Protein AF-A0A5B7FDY0-F1 (afdb_monomer_lite)

Structure (mmCIF, N/CA/C/O backbone):
data_AF-A0A5B7FDY0-F1
#
_entry.id   AF-A0A5B7FDY0-F1
#
loop_
_atom_site.group_PDB
_atom_site.id
_atom_site.type_symbol
_atom_site.label_atom_id
_atom_site.label_alt_id
_atom_site.label_comp_id
_atom_site.label_asym_id
_atom_site.label_entity_id
_atom_site.label_seq_id
_atom_site.pdbx_PDB_ins_code
_atom_site.Cartn_x
_atom_site.Cartn_y
_atom_site.Cartn_z
_atom_site.occupancy
_atom_site.B_iso_or_equiv
_atom_site.auth_seq_id
_atom_site.auth_comp_id
_atom_site.auth_asym_id
_atom_site.auth_atom_id
_atom_site.pdbx_PDB_model_num
ATOM 1 N N . MET A 1 1 ? -15.118 -14.508 13.026 1.00 49.38 1 MET A N 1
ATOM 2 C CA . MET A 1 1 ? -13.873 -15.039 12.433 1.00 49.38 1 MET A CA 1
ATOM 3 C C . MET A 1 1 ? -13.315 -13.956 11.529 1.00 49.38 1 MET A C 1
ATOM 5 O O . MET A 1 1 ? -13.983 -13.620 10.563 1.00 49.38 1 MET A O 1
ATOM 9 N N . SER A 1 2 ? -12.185 -13.344 11.886 1.00 63.16 2 SER A N 1
ATOM 10 C CA . SER A 1 2 ? -11.475 -12.447 10.965 1.00 63.16 2 SER A CA 1
ATOM 11 C C . SER A 1 2 ? -10.631 -13.318 10.039 1.00 63.16 2 SER A C 1
ATOM 13 O O . SER A 1 2 ? -9.857 -14.135 10.534 1.00 63.16 2 SER A O 1
ATOM 15 N N . LEU A 1 3 ? -10.829 -13.209 8.727 1.00 74.31 3 LEU A N 1
ATOM 16 C CA . LEU A 1 3 ? -9.930 -13.805 7.741 1.00 74.31 3 LEU A CA 1
ATOM 17 C C . LEU A 1 3 ? -8.737 -12.858 7.608 1.00 74.31 3 LEU A C 1
ATOM 19 O O . LEU A 1 3 ? -8.915 -11.742 7.131 1.00 74.31 3 LEU A O 1
ATOM 23 N N . SER A 1 4 ? -7.553 -13.278 8.052 1.00 76.94 4 SER A N 1
ATOM 24 C CA . SER A 1 4 ? -6.320 -12.528 7.808 1.00 76.94 4 SER A CA 1
ATOM 25 C C . SER A 1 4 ? -5.837 -12.787 6.383 1.00 76.94 4 SER A C 1
ATOM 27 O O . SER A 1 4 ? -5.783 -13.938 5.937 1.00 76.94 4 SER A O 1
ATOM 29 N N . ARG A 1 5 ? -5.482 -11.728 5.649 1.00 84.88 5 ARG A N 1
ATOM 30 C CA . ARG A 1 5 ? -4.906 -11.846 4.307 1.00 84.88 5 ARG A CA 1
ATOM 31 C C . ARG A 1 5 ? -3.410 -11.566 4.379 1.00 84.88 5 ARG A C 1
ATOM 33 O O . ARG A 1 5 ? -2.987 -10.452 4.655 1.00 84.88 5 ARG A O 1
ATOM 40 N N . GLN A 1 6 ? -2.598 -12.570 4.063 1.00 87.75 6 GLN A N 1
ATOM 41 C CA . GLN A 1 6 ? -1.163 -12.373 3.856 1.00 87.75 6 GLN A CA 1
ATOM 42 C C . GLN A 1 6 ? -0.887 -12.055 2.387 1.00 87.75 6 GLN A C 1
ATOM 44 O O . GLN A 1 6 ? -1.469 -12.662 1.487 1.00 87.75 6 GLN A O 1
ATOM 49 N N . VAL A 1 7 ? -0.012 -11.082 2.157 1.00 90.00 7 VAL A N 1
ATOM 50 C CA . VAL A 1 7 ? 0.469 -10.693 0.832 1.00 90.00 7 VAL A CA 1
ATOM 51 C C . VAL A 1 7 ? 1.977 -10.551 0.933 1.00 90.00 7 VAL A C 1
ATOM 53 O O . VAL A 1 7 ? 2.467 -9.807 1.781 1.00 90.00 7 VAL A O 1
ATOM 56 N N . GLU A 1 8 ? 2.699 -11.272 0.086 1.00 93.50 8 GLU A N 1
ATOM 57 C CA . GLU A 1 8 ? 4.137 -11.104 -0.081 1.00 93.50 8 GLU A CA 1
ATOM 58 C C . GLU A 1 8 ? 4.383 -10.103 -1.208 1.00 93.50 8 GLU A C 1
ATOM 60 O O . GLU A 1 8 ? 3.726 -10.150 -2.250 1.00 93.50 8 GLU A O 1
ATOM 65 N N . VAL A 1 9 ? 5.293 -9.164 -0.970 1.00 94.38 9 VAL A N 1
ATOM 66 C CA . VAL A 1 9 ? 5.659 -8.138 -1.943 1.00 94.38 9 VAL A CA 1
ATOM 67 C C . VAL A 1 9 ? 7.164 -8.202 -2.129 1.00 94.38 9 VAL A C 1
ATOM 69 O O . VAL A 1 9 ? 7.918 -7.915 -1.201 1.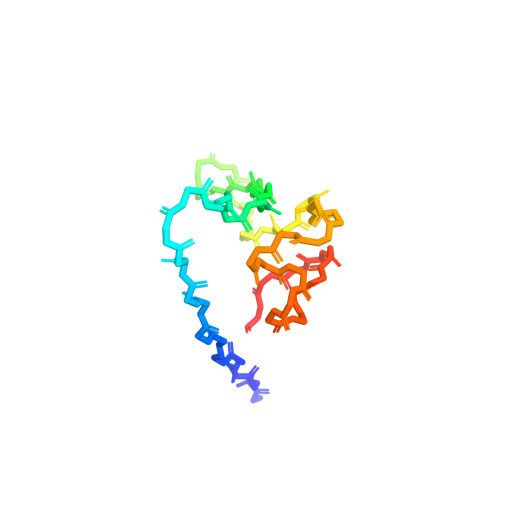00 94.38 9 VAL A O 1
ATOM 72 N N . GLU A 1 10 ? 7.589 -8.589 -3.325 1.00 95.06 10 GLU A N 1
ATOM 73 C CA . GLU A 1 10 ? 8.994 -8.591 -3.714 1.00 95.06 10 GLU A CA 1
ATOM 74 C C . GLU A 1 10 ? 9.350 -7.237 -4.332 1.00 95.06 10 GLU A C 1
ATOM 76 O O . GLU A 1 10 ? 8.594 -6.708 -5.144 1.00 95.06 10 GLU A O 1
ATOM 81 N N . VAL A 1 11 ? 10.491 -6.675 -3.929 1.00 96.00 11 VAL A N 1
ATOM 82 C CA . VAL A 1 11 ? 11.055 -5.451 -4.507 1.00 96.00 11 VAL A CA 1
ATOM 83 C C . VAL A 1 11 ? 12.365 -5.828 -5.192 1.00 96.00 11 VAL A C 1
ATOM 85 O O . VAL A 1 11 ? 13.340 -6.182 -4.529 1.00 96.00 11 VAL A O 1
ATOM 88 N N . VAL A 1 12 ? 12.387 -5.761 -6.519 1.00 93.19 12 VAL A N 1
ATOM 89 C CA . VAL A 1 12 ? 13.499 -6.179 -7.372 1.00 93.19 12 VAL A CA 1
ATOM 90 C C . VAL A 1 12 ? 14.233 -4.963 -7.937 1.00 93.19 12 VAL A C 1
ATOM 92 O O . VAL A 1 12 ? 13.661 -4.086 -8.588 1.00 93.19 12 VAL A O 1
ATOM 95 N N . GLY A 1 13 ? 15.553 -4.929 -7.742 1.00 93.81 13 GLY A N 1
ATOM 96 C CA . GLY A 1 13 ? 16.418 -3.892 -8.302 1.00 93.81 13 GLY A CA 1
ATOM 97 C C . GLY A 1 13 ? 16.136 -2.508 -7.714 1.00 93.81 13 GLY A C 1
ATOM 98 O O . GLY A 1 13 ? 16.285 -2.300 -6.514 1.00 93.81 13 GLY A O 1
ATOM 99 N N . SER A 1 14 ? 15.782 -1.549 -8.573 1.00 91.75 14 SER A N 1
ATOM 100 C CA . SER A 1 14 ? 15.529 -0.151 -8.197 1.00 91.75 14 SER A CA 1
ATOM 101 C C . SER A 1 14 ? 14.043 0.217 -8.176 1.00 91.75 14 SER A C 1
ATOM 103 O O . SER A 1 14 ? 13.716 1.403 -8.251 1.00 91.75 14 SER A O 1
ATOM 105 N N . GLU A 1 15 ? 13.136 -0.762 -8.161 1.00 94.19 15 GLU A N 1
ATOM 106 C CA . GLU A 1 15 ? 11.709 -0.456 -8.081 1.00 94.19 15 GLU A CA 1
ATOM 107 C C . GLU A 1 15 ? 11.332 0.088 -6.698 1.00 94.19 15 GLU A C 1
ATOM 109 O O . GLU A 1 15 ? 11.957 -0.222 -5.683 1.00 94.19 15 GLU A O 1
ATOM 114 N N . SER A 1 16 ? 10.299 0.926 -6.653 1.00 94.62 16 SER A N 1
ATOM 115 C CA . SER A 1 16 ? 9.727 1.363 -5.387 1.00 94.62 16 SER A CA 1
ATOM 116 C C . SER A 1 16 ? 8.689 0.352 -4.901 1.00 94.62 16 SER A C 1
ATOM 118 O O . SER A 1 16 ? 8.003 -0.305 -5.690 1.00 94.62 16 SER A O 1
ATOM 120 N N . LEU A 1 17 ? 8.505 0.288 -3.579 1.00 96.75 17 LEU A N 1
ATOM 121 C CA . LEU A 1 17 ? 7.363 -0.422 -3.004 1.00 96.75 17 LEU A CA 1
ATOM 122 C C . LEU A 1 17 ? 6.035 0.173 -3.510 1.00 96.75 17 LEU A C 1
ATOM 124 O O . LEU A 1 17 ? 5.103 -0.575 -3.780 1.00 96.75 17 LEU A O 1
ATOM 128 N N . GLY A 1 18 ? 5.970 1.506 -3.647 1.00 97.00 18 GLY A N 1
ATOM 129 C CA . GLY A 1 18 ? 4.814 2.260 -4.153 1.00 97.00 18 GLY A CA 1
ATOM 130 C C . GLY A 1 18 ? 3.560 2.140 -3.292 1.00 97.00 18 GLY A C 1
ATOM 131 O O . GLY A 1 18 ? 2.458 1.961 -3.806 1.00 97.00 18 GLY A O 1
ATOM 132 N N . LEU A 1 19 ? 3.734 2.202 -1.971 1.00 95.75 19 LEU A N 1
ATOM 133 C CA . LEU A 1 19 ? 2.670 2.039 -0.985 1.00 95.75 19 LEU A CA 1
ATOM 134 C C . LEU A 1 19 ? 2.621 3.241 -0.037 1.00 95.75 19 LEU A C 1
ATOM 136 O O . LEU A 1 19 ? 3.639 3.622 0.539 1.00 95.75 19 LEU A O 1
ATOM 140 N N . MET A 1 20 ? 1.427 3.792 0.185 1.00 96.38 20 MET A N 1
ATOM 141 C CA . MET A 1 20 ? 1.170 4.804 1.212 1.00 96.38 20 MET A CA 1
ATOM 142 C C . MET A 1 20 ? 0.326 4.218 2.340 1.00 96.38 20 MET A C 1
ATOM 144 O O . MET A 1 20 ? -0.737 3.645 2.093 1.00 96.38 20 MET A O 1
ATOM 148 N N . ILE A 1 21 ? 0.773 4.422 3.579 1.00 92.50 21 ILE A N 1
ATOM 149 C CA . ILE A 1 21 ? 0.109 3.935 4.788 1.00 92.50 21 ILE A CA 1
ATOM 150 C C . ILE A 1 21 ? -0.275 5.117 5.682 1.00 92.50 21 ILE A C 1
ATOM 152 O O . ILE A 1 21 ? 0.503 6.055 5.860 1.00 92.50 21 ILE A O 1
ATOM 156 N N . ARG A 1 22 ? -1.472 5.059 6.272 1.00 90.94 22 ARG A N 1
ATOM 157 C CA . ARG A 1 22 ? -1.911 5.945 7.361 1.00 90.94 22 ARG A CA 1
ATOM 158 C C . ARG A 1 22 ? -2.531 5.135 8.492 1.00 90.94 22 ARG A C 1
ATOM 160 O O . ARG A 1 22 ? -2.862 3.963 8.325 1.00 90.94 22 ARG A O 1
ATOM 167 N N . GLY A 1 23 ? -2.727 5.796 9.626 1.00 87.69 23 GLY A N 1
ATOM 168 C CA . GLY A 1 23 ? -3.201 5.174 10.855 1.00 87.69 23 GLY A CA 1
ATOM 16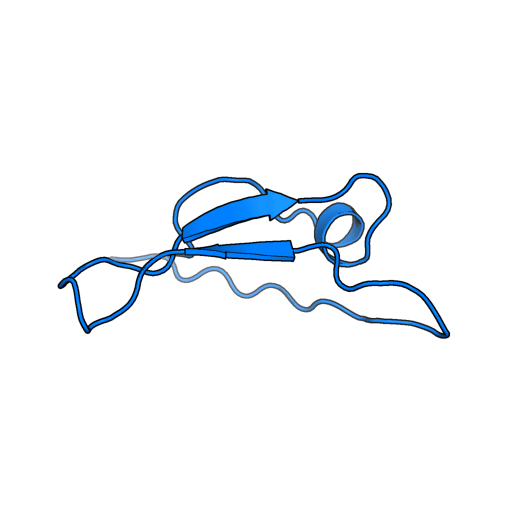9 C C . GLY A 1 23 ? -2.098 5.143 11.900 1.00 87.69 23 GLY A C 1
ATOM 170 O O . GLY A 1 23 ? -1.066 5.791 11.734 1.00 87.69 23 GLY A O 1
ATOM 171 N N . GLY A 1 24 ? -2.343 4.421 12.982 1.00 86.25 24 GLY A N 1
ATOM 172 C CA . GLY A 1 24 ? -1.443 4.397 14.123 1.00 86.25 24 GLY A CA 1
ATOM 173 C C . GLY A 1 24 ? -2.221 4.266 15.417 1.00 86.25 24 GLY A C 1
ATOM 174 O O . GLY A 1 24 ? -3.334 4.789 15.569 1.00 86.25 24 GLY A O 1
ATOM 175 N N . VAL A 1 25 ? -1.612 3.557 16.359 1.00 85.88 25 VAL A N 1
ATOM 176 C CA . VAL A 1 25 ? -2.169 3.365 17.699 1.00 85.88 25 VAL A CA 1
ATOM 177 C C . VAL A 1 25 ? -2.296 4.696 18.438 1.00 85.88 25 VAL A C 1
ATOM 179 O O . VAL A 1 25 ? -3.193 4.858 19.259 1.00 85.88 25 VAL A O 1
ATOM 182 N N . GLU A 1 26 ? -1.471 5.678 18.068 1.00 86.62 26 GLU A N 1
ATOM 183 C CA . GLU A 1 26 ? -1.449 7.046 18.585 1.00 86.62 26 GLU A CA 1
ATOM 184 C C . GLU A 1 26 ? -2.798 7.755 18.415 1.00 86.62 26 GLU A C 1
ATOM 186 O O . GLU A 1 26 ? -3.153 8.610 19.222 1.00 86.62 26 GLU A O 1
ATOM 191 N N . TYR A 1 27 ? -3.574 7.367 17.399 1.00 82.50 27 TYR A N 1
ATOM 192 C CA . TYR A 1 27 ? -4.907 7.907 17.129 1.00 82.50 27 TYR A CA 1
ATOM 193 C C . TYR A 1 27 ? -6.028 6.888 17.364 1.00 82.50 27 TYR A C 1
ATOM 195 O O . TYR A 1 27 ? -7.173 7.151 17.003 1.00 82.50 27 TYR A O 1
ATOM 203 N N . SER A 1 28 ? -5.726 5.723 17.956 1.00 86.25 28 SER A N 1
ATOM 204 C CA . SER A 1 28 ? -6.670 4.598 18.092 1.00 86.25 28 SER A CA 1
ATOM 205 C C . SER A 1 28 ? -7.300 4.172 16.754 1.00 86.25 28 SER A C 1
ATOM 207 O O . SER A 1 28 ? -8.453 3.745 16.702 1.00 86.25 28 SER A O 1
ATOM 209 N N . LEU A 1 29 ? -6.541 4.299 15.660 1.00 83.38 29 LEU A N 1
ATOM 210 C CA . LEU A 1 29 ? -6.959 3.909 14.315 1.00 83.38 29 LEU A CA 1
ATOM 211 C C . LEU A 1 29 ? -6.243 2.625 13.890 1.00 83.38 29 LEU A C 1
ATOM 213 O O . LEU A 1 29 ? -5.077 2.408 14.221 1.00 83.38 29 LEU A O 1
ATOM 217 N N . GLY A 1 30 ? -6.929 1.800 13.096 1.00 85.50 30 GLY A N 1
ATOM 218 C CA . GLY A 1 30 ? -6.281 0.716 12.355 1.00 85.50 30 GLY A CA 1
ATOM 219 C C . GLY A 1 30 ? -5.248 1.241 11.350 1.00 85.50 30 GLY A C 1
ATOM 220 O O . GLY A 1 30 ? -5.127 2.447 11.132 1.00 85.50 30 GLY A O 1
ATOM 221 N N . ILE A 1 31 ? -4.511 0.328 10.719 1.00 88.56 31 ILE A N 1
ATOM 222 C CA . ILE A 1 31 ? -3.598 0.662 9.621 1.00 88.56 31 ILE A CA 1
ATOM 223 C C . ILE A 1 31 ? -4.354 0.554 8.293 1.00 88.56 31 ILE A C 1
ATOM 225 O O . ILE A 1 31 ? -5.031 -0.441 8.024 1.00 88.56 31 ILE A O 1
ATOM 229 N N . PHE A 1 32 ? -4.233 1.580 7.454 1.00 89.75 32 PHE A N 1
ATOM 230 C CA . PHE A 1 32 ? -4.926 1.676 6.173 1.00 89.75 32 PHE A CA 1
ATOM 231 C C . PHE A 1 32 ? -3.945 2.006 5.056 1.00 89.75 32 PHE A C 1
ATOM 233 O O . PHE A 1 32 ? -3.098 2.891 5.196 1.00 89.75 32 PHE A O 1
ATOM 240 N N . ILE A 1 33 ? -4.112 1.340 3.917 1.00 93.62 33 ILE A N 1
ATOM 241 C CA . ILE A 1 33 ? -3.449 1.713 2.672 1.00 93.62 33 ILE A CA 1
ATOM 242 C C . ILE A 1 33 ? -4.231 2.880 2.086 1.00 93.62 33 ILE A C 1
ATOM 244 O O . ILE A 1 33 ? -5.416 2.745 1.782 1.00 93.62 33 ILE A O 1
ATOM 248 N N . THR A 1 34 ? -3.581 4.026 1.920 1.00 95.50 34 THR A N 1
ATOM 249 C CA . THR A 1 34 ? -4.214 5.236 1.373 1.00 95.50 34 THR A CA 1
ATOM 250 C C . THR A 1 34 ? -3.803 5.538 -0.058 1.00 95.50 34 THR A C 1
ATOM 252 O O . THR A 1 34 ? -4.362 6.439 -0.672 1.00 95.50 34 THR A O 1
ATOM 255 N N . GLY A 1 35 ? -2.848 4.786 -0.598 1.00 96.62 35 GLY A N 1
ATOM 256 C CA . GLY A 1 35 ? -2.415 4.913 -1.979 1.00 96.62 35 GLY A CA 1
ATOM 257 C C . GLY A 1 35 ? -1.546 3.739 -2.400 1.00 96.62 35 GLY A C 1
ATOM 258 O O . GLY A 1 35 ? -0.822 3.166 -1.583 1.00 96.62 35 GLY A O 1
ATOM 259 N N . VAL A 1 36 ? -1.663 3.387 -3.676 1.00 97.25 36 VAL A N 1
ATOM 260 C CA . VAL A 1 36 ? -0.837 2.391 -4.355 1.00 97.25 36 VAL A CA 1
ATOM 261 C C . VAL A 1 36 ? -0.422 3.011 -5.680 1.00 97.25 36 VAL A C 1
ATOM 263 O O . VAL A 1 36 ? -1.289 3.362 -6.484 1.00 97.25 36 VAL A O 1
ATOM 266 N N . ASP A 1 37 ? 0.878 3.173 -5.886 1.00 97.38 37 ASP A N 1
ATOM 267 C CA . ASP A 1 37 ? 1.408 3.753 -7.116 1.00 97.38 37 ASP A CA 1
ATOM 268 C C . ASP A 1 37 ? 1.277 2.737 -8.252 1.00 97.38 37 ASP A C 1
ATOM 270 O O . ASP A 1 37 ? 1.579 1.553 -8.071 1.00 97.38 37 ASP A O 1
ATOM 274 N N . GLN A 1 38 ? 0.834 3.187 -9.426 1.00 95.00 38 GLN A N 1
ATOM 275 C CA . GLN A 1 38 ? 0.724 2.331 -10.605 1.00 95.00 38 GLN A CA 1
ATOM 276 C C . GLN A 1 38 ? 2.094 1.730 -10.959 1.00 95.00 38 GLN A C 1
ATOM 278 O O . GLN A 1 38 ? 3.120 2.393 -10.838 1.00 95.00 38 GLN A O 1
ATOM 283 N N . ASP A 1 39 ? 2.095 0.460 -11.367 1.00 93.50 39 ASP A N 1
ATOM 284 C CA . ASP A 1 39 ? 3.282 -0.309 -11.772 1.00 93.50 39 ASP A CA 1
ATOM 285 C C . ASP A 1 39 ? 4.356 -0.530 -10.684 1.00 93.50 39 ASP A C 1
ATOM 287 O O . ASP A 1 39 ? 5.412 -1.104 -10.960 1.00 93.50 39 ASP A O 1
ATOM 291 N N . SER A 1 40 ? 4.078 -0.158 -9.432 1.00 96.06 40 SER A N 1
ATOM 292 C CA . SER A 1 40 ? 4.929 -0.470 -8.278 1.00 96.06 40 SER A CA 1
ATOM 293 C C . SER A 1 40 ? 4.877 -1.945 -7.868 1.00 96.06 40 SER A C 1
ATOM 295 O O . SER A 1 40 ? 3.991 -2.699 -8.287 1.00 96.06 40 SER A O 1
ATOM 297 N N . ALA A 1 41 ? 5.784 -2.358 -6.978 1.00 97.25 41 ALA A N 1
ATOM 298 C CA . ALA A 1 41 ? 5.742 -3.691 -6.381 1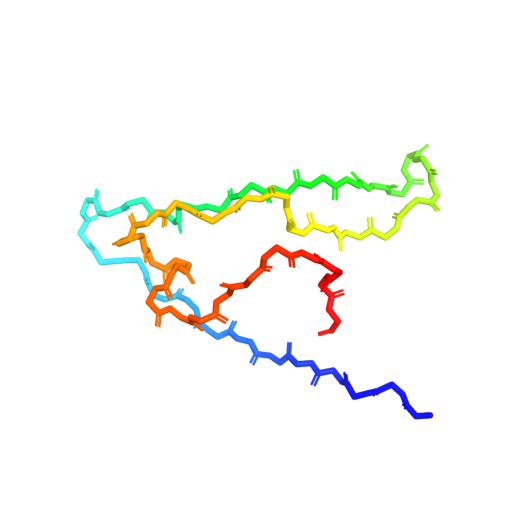.00 97.25 41 ALA A CA 1
ATOM 299 C C . ALA A 1 41 ? 4.398 -3.967 -5.672 1.00 97.25 41 ALA A C 1
ATOM 301 O O . ALA A 1 41 ? 3.797 -5.028 -5.853 1.00 97.25 41 ALA A O 1
ATOM 302 N N . ALA A 1 42 ? 3.859 -2.987 -4.935 1.00 96.38 42 ALA A N 1
ATOM 303 C CA . ALA A 1 42 ? 2.557 -3.097 -4.277 1.0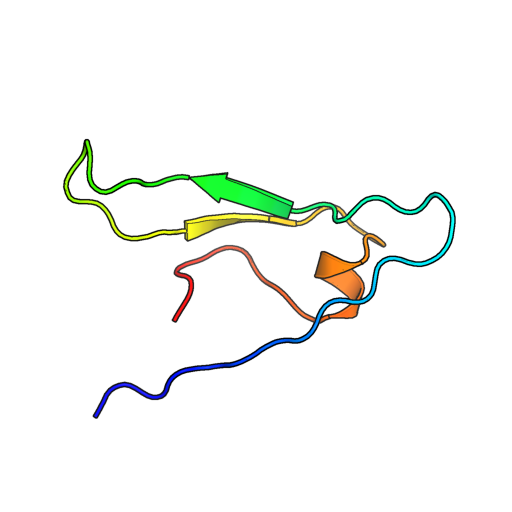0 96.38 42 ALA A CA 1
ATOM 304 C C . ALA A 1 42 ? 1.397 -3.273 -5.272 1.00 96.38 42 ALA A C 1
ATOM 306 O O . ALA A 1 42 ? 0.485 -4.068 -5.021 1.00 96.38 42 ALA A O 1
ATOM 307 N N . TYR A 1 43 ? 1.436 -2.564 -6.405 1.00 95.31 43 TYR A N 1
ATOM 308 C CA . TYR A 1 43 ? 0.445 -2.715 -7.473 1.00 95.31 43 TYR A CA 1
ATOM 309 C C . TYR A 1 43 ? 0.475 -4.129 -8.061 1.00 95.31 43 TYR A C 1
ATOM 311 O O . TYR A 1 43 ? -0.567 -4.779 -8.161 1.00 95.31 43 TYR A O 1
ATOM 319 N N . LYS A 1 44 ? 1.672 -4.641 -8.373 1.00 95.31 44 LYS A N 1
ATOM 320 C CA . LYS A 1 44 ? 1.875 -5.996 -8.915 1.00 95.31 44 LYS A CA 1
ATOM 321 C C . LYS A 1 44 ? 1.427 -7.089 -7.939 1.00 95.31 44 LYS A C 1
ATOM 323 O O . LYS A 1 44 ? 0.857 -8.087 -8.369 1.00 95.31 44 LYS A O 1
ATOM 328 N N . ALA A 1 45 ? 1.602 -6.874 -6.634 1.00 94.94 45 ALA A N 1
ATOM 329 C CA . ALA A 1 45 ? 1.124 -7.773 -5.581 1.00 94.94 45 ALA A CA 1
ATOM 330 C C . ALA A 1 45 ? -0.402 -7.703 -5.337 1.00 94.94 45 ALA A C 1
ATOM 332 O O . ALA A 1 45 ? -0.945 -8.415 -4.486 1.00 94.94 45 ALA A O 1
ATOM 333 N N . GLY A 1 46 ? -1.128 -6.841 -6.059 1.00 93.44 46 GLY A N 1
ATOM 334 C CA . GLY A 1 46 ? -2.579 -6.710 -5.940 1.00 93.44 46 GLY A CA 1
ATOM 335 C C . GLY A 1 46 ? -3.029 -6.072 -4.623 1.00 93.44 46 GLY A C 1
ATOM 336 O O . GLY A 1 46 ? -4.114 -6.388 -4.111 1.00 93.44 46 GLY A O 1
ATOM 337 N N . LEU A 1 47 ? -2.200 -5.201 -4.039 1.00 94.31 47 LEU A N 1
ATOM 338 C CA . LEU A 1 47 ? -2.622 -4.342 -2.937 1.00 94.31 47 LEU A CA 1
ATOM 339 C C . LEU A 1 47 ? -3.597 -3.272 -3.444 1.00 94.31 47 LEU A C 1
ATOM 341 O O . LEU A 1 47 ? -3.570 -2.861 -4.603 1.00 94.31 47 LEU A O 1
ATOM 345 N N . LYS A 1 48 ? -4.509 -2.847 -2.567 1.00 92.50 48 LYS A N 1
ATOM 346 C CA . LYS A 1 48 ? -5.561 -1.872 -2.878 1.00 92.50 48 LYS A CA 1
ATOM 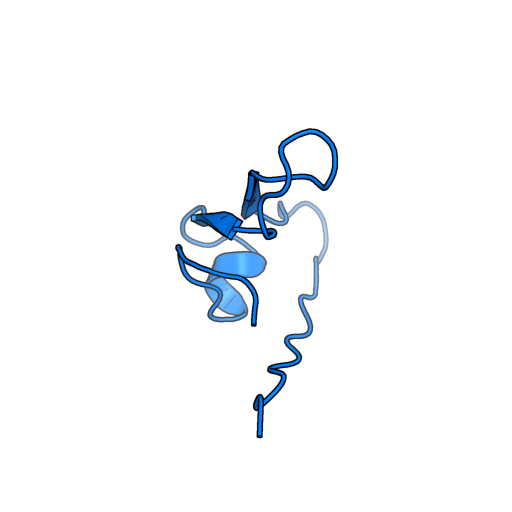347 C C . LYS A 1 48 ? -5.698 -0.880 -1.733 1.00 92.50 48 LYS A C 1
ATOM 349 O O . LYS A 1 48 ? -5.401 -1.213 -0.589 1.00 92.50 48 LYS A O 1
ATOM 354 N N . VAL A 1 49 ? -6.190 0.315 -2.051 1.00 93.69 49 VAL A N 1
ATOM 355 C CA . VAL A 1 49 ? -6.584 1.314 -1.051 1.00 93.69 49 VAL A CA 1
ATOM 356 C C . VAL A 1 49 ? -7.699 0.746 -0.173 1.00 93.69 49 VAL A C 1
ATOM 358 O O . VAL A 1 49 ? -8.663 0.174 -0.684 1.00 93.69 49 VAL A O 1
ATOM 361 N N . GLY A 1 50 ? -7.564 0.909 1.141 1.00 87.00 50 GLY A N 1
ATOM 362 C CA . GLY A 1 50 ? -8.517 0.413 2.126 1.00 87.00 50 GLY A CA 1
ATOM 363 C C . GLY A 1 50 ? -7.858 -0.107 3.407 1.00 87.00 50 GLY A C 1
ATOM 364 O O . GLY A 1 50 ? -6.659 0.083 3.621 1.00 87.00 50 GLY A O 1
ATOM 365 N N . PRO A 1 51 ? -8.646 -0.747 4.286 1.00 73.44 51 PRO A N 1
ATOM 366 C CA . PRO A 1 51 ? -8.135 -1.375 5.499 1.00 73.44 51 PRO A CA 1
ATOM 367 C C . PRO A 1 51 ? -7.146 -2.494 5.171 1.00 73.44 51 PRO A C 1
ATOM 369 O O . PRO A 1 51 ? -7.407 -3.309 4.283 1.00 73.44 51 PRO A O 1
ATOM 372 N N . VAL A 1 52 ? -6.039 -2.555 5.911 1.00 71.31 52 VAL A N 1
ATOM 373 C CA . VAL A 1 52 ? -5.181 -3.745 5.927 1.00 71.31 52 VAL A CA 1
ATOM 374 C C . VAL A 1 52 ? -5.858 -4.758 6.855 1.00 71.31 52 VAL A C 1
ATOM 376 O O . VAL A 1 52 ? -6.037 -4.464 8.036 1.00 71.31 52 VAL A O 1
ATOM 379 N N . VAL A 1 53 ? -6.301 -5.900 6.316 1.00 58.34 53 VAL A N 1
ATOM 380 C CA . VAL A 1 53 ? -6.984 -6.983 7.059 1.00 58.34 53 VAL A CA 1
ATOM 381 C C . VAL A 1 53 ? -6.167 -8.262 7.096 1.00 58.34 53 VAL A C 1
ATOM 383 O O . VAL A 1 53 ? -5.64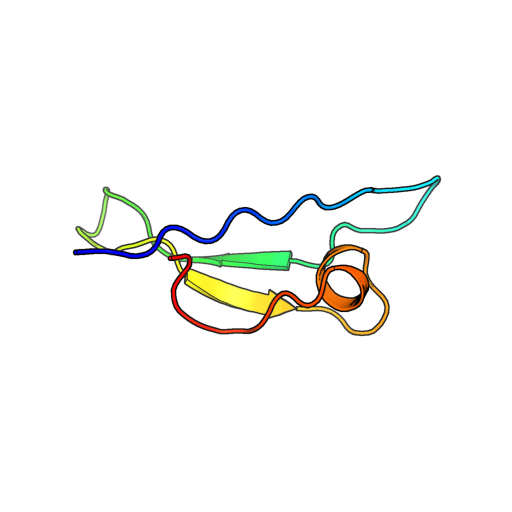0 -8.658 6.034 1.00 58.34 53 VAL A O 1
#

Sequence (53 aa):
MSLSRQVEVEVVGSESLGLMIRGGVEYSLGIFITGVDQDSAAYKAGLKVGPVV

Organism: Portunus trituberculatus (NCBI:txid210409)

Foldseek 3Di:
DDDADDFDFDDPDPFDQQWDWDDDVVVPGAIWTQGGDPPGSCVVSVHDGTGRD

pLDDT: mean 88.92, std 10.1, range [49.38, 97.38]

Secondary structure (DSSP, 8-state):
------------TT----EEEEEEGGGTEEEEEEEE-TTSHHHHTT--SEE--

Radius of gyration: 12.24 Å; chains: 1; bounding box: 30×23×30 Å

InterPro domains:
  IPR001478 PDZ domain [PF00595] (7-50)
  IPR001478 PDZ domain [PS50106] (6-53)
  IPR036034 PDZ superfamily [G3DSA:2.30.42.10] (2-53)
  IPR036034 PDZ superfamily [SSF50156] (7-52)
  IPR051844 Sensory Perception USH2 Complex Protein [PTHR23116] (4-50)